Protein AF-A0A7V2CJY0-F1 (afdb_monomer)

Mean predicted aligned error: 8.69 Å

Nearest PDB structures (foldseek):
  1jqq-assembly1_A  TM=5.121E-01  e=5.710E-01  Saccharomyces cerevisiae
  3db4-assembly1_A  TM=5.592E-01  e=1.168E+00  Homo sapiens
  7e9c-assembly1_K  TM=4.312E-01  e=2.818E+00  Saccharomyces cerevisiae S288C
  8ran-assembly1_O  TM=3.517E-01  e=8.952E+00  Saccharomyces cerevisiae

Structure (mmCIF, N/CA/C/O backbone):
data_AF-A0A7V2CJY0-F1
#
_entry.id   AF-A0A7V2CJY0-F1
#
loop_
_atom_site.group_PDB
_atom_site.id
_atom_site.type_symbol
_atom_site.label_atom_id
_atom_site.label_alt_id
_atom_site.label_comp_id
_atom_site.label_asym_id
_atom_site.label_entity_id
_atom_site.label_seq_id
_atom_site.pdbx_PDB_ins_code
_atom_site.Cartn_x
_atom_site.Cartn_y
_atom_site.Cartn_z
_atom_site.occupancy
_atom_site.B_iso_or_equiv
_atom_site.auth_seq_id
_atom_site.auth_comp_id
_atom_site.auth_asym_id
_atom_site.auth_atom_id
_atom_site.pdbx_PDB_model_num
ATOM 1 N N . MET A 1 1 ? -5.095 12.586 -15.774 1.00 38.06 1 MET A N 1
ATOM 2 C CA . MET A 1 1 ? -5.403 11.940 -14.479 1.00 38.06 1 MET A CA 1
ATOM 3 C C . MET A 1 1 ? -4.655 12.718 -13.406 1.00 38.06 1 MET A C 1
ATOM 5 O O . MET A 1 1 ? -3.467 12.934 -13.590 1.00 38.06 1 MET A O 1
ATOM 9 N N . ARG A 1 2 ? -5.324 13.235 -12.366 1.00 39.81 2 ARG A N 1
ATOM 10 C CA . ARG A 1 2 ? -4.627 13.833 -11.213 1.00 39.81 2 ARG A CA 1
ATOM 11 C C . ARG A 1 2 ? -4.184 12.672 -10.324 1.00 39.81 2 ARG A C 1
ATOM 13 O O . ARG A 1 2 ? -4.988 12.183 -9.544 1.00 39.81 2 ARG A O 1
ATOM 20 N N . GLY A 1 3 ? -2.982 12.155 -10.566 1.00 46.53 3 GLY A N 1
ATOM 21 C CA . GLY A 1 3 ? -2.362 11.174 -9.683 1.00 46.53 3 GLY A CA 1
ATOM 22 C C . GLY A 1 3 ? -1.861 11.897 -8.443 1.00 46.53 3 GLY A C 1
ATOM 23 O O . GLY A 1 3 ? -1.192 12.923 -8.559 1.00 46.53 3 GLY A O 1
ATOM 24 N N . THR A 1 4 ? -2.235 11.412 -7.269 1.00 60.91 4 THR A N 1
ATOM 25 C CA . THR A 1 4 ? -1.595 11.779 -6.009 1.00 60.91 4 THR A CA 1
ATOM 26 C C . THR A 1 4 ? -0.110 11.449 -6.145 1.00 60.91 4 THR A C 1
ATOM 28 O O . THR A 1 4 ? 0.238 10.290 -6.355 1.00 60.91 4 THR A O 1
ATOM 31 N N . HIS A 1 5 ? 0.755 12.465 -6.099 1.00 70.25 5 HIS A N 1
ATOM 32 C CA . HIS A 1 5 ? 2.203 12.264 -6.110 1.00 70.25 5 HIS A CA 1
ATOM 33 C C . HIS A 1 5 ? 2.574 11.590 -4.787 1.00 70.25 5 HIS A C 1
ATOM 35 O O . HIS A 1 5 ? 2.392 12.186 -3.722 1.00 70.25 5 HIS A O 1
ATOM 41 N N . LEU A 1 6 ? 2.973 10.321 -4.848 1.00 82.31 6 LEU A N 1
ATOM 42 C CA . LEU A 1 6 ? 3.441 9.578 -3.686 1.00 82.31 6 LEU A CA 1
ATOM 43 C C . LEU A 1 6 ? 4.959 9.654 -3.654 1.00 82.31 6 LEU A C 1
ATOM 45 O O . LEU A 1 6 ? 5.620 9.458 -4.662 1.00 82.31 6 LEU A O 1
ATOM 49 N N . GLU A 1 7 ? 5.503 9.899 -2.473 1.00 85.62 7 GLU A N 1
ATOM 50 C CA . GLU A 1 7 ? 6.944 9.882 -2.238 1.00 85.62 7 GLU A CA 1
ATOM 51 C C . GLU A 1 7 ? 7.260 8.917 -1.095 1.00 85.62 7 GLU A C 1
ATOM 53 O O . GLU A 1 7 ? 6.387 8.585 -0.281 1.00 85.62 7 GLU A O 1
ATOM 58 N N . GLN A 1 8 ? 8.511 8.466 -1.012 1.00 84.75 8 GLN A N 1
ATOM 59 C CA . GLN A 1 8 ? 8.978 7.659 0.114 1.00 84.75 8 GLN A CA 1
ATOM 60 C C . GLN A 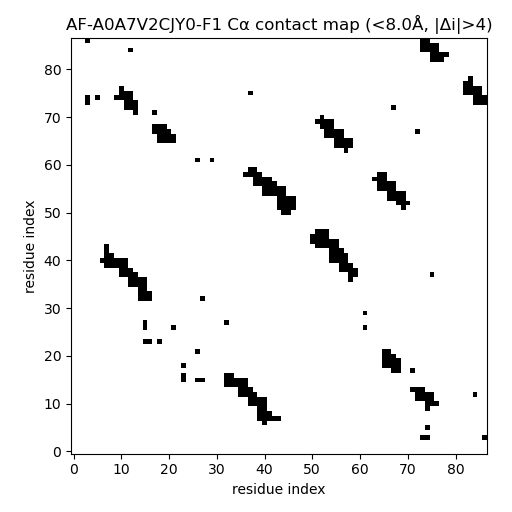1 8 ? 8.704 8.385 1.444 1.00 84.75 8 GLN A C 1
ATOM 62 O O . GLN A 1 8 ? 8.906 9.593 1.553 1.00 84.75 8 GLN A O 1
ATOM 67 N N . GLY A 1 9 ? 8.208 7.656 2.446 1.00 83.38 9 GLY A N 1
ATOM 68 C CA . GLY A 1 9 ? 7.792 8.229 3.732 1.00 83.38 9 GLY A CA 1
ATOM 69 C C . GLY A 1 9 ? 6.367 8.801 3.757 1.00 83.38 9 GLY A C 1
ATOM 70 O O . GLY A 1 9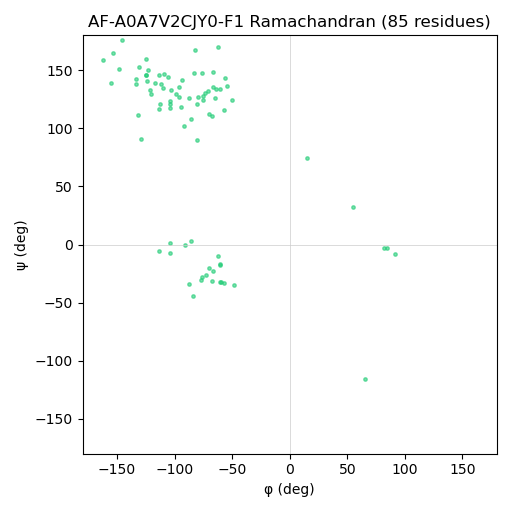 ? 5.887 9.228 4.808 1.00 83.38 9 GLY A O 1
ATOM 71 N N . SER A 1 10 ? 5.642 8.790 2.632 1.00 85.12 10 SER A N 1
ATOM 72 C CA . SER A 1 10 ? 4.229 9.185 2.616 1.00 85.12 10 SER A CA 1
ATOM 73 C C . SER A 1 10 ? 3.382 8.231 3.460 1.00 85.12 10 SER A C 1
ATOM 75 O O . SER A 1 10 ? 3.472 7.009 3.314 1.00 85.12 10 SER A O 1
ATOM 77 N N . LYS A 1 11 ? 2.495 8.789 4.295 1.00 86.19 11 LYS A N 1
ATOM 78 C CA . LYS A 1 11 ? 1.437 8.020 4.963 1.00 86.19 11 LYS A CA 1
ATOM 79 C C . LYS A 1 11 ? 0.286 7.776 3.991 1.00 86.19 11 LYS A C 1
ATOM 81 O O . LYS A 1 11 ? -0.269 8.719 3.420 1.00 86.19 11 LYS A O 1
ATOM 86 N N . VAL A 1 12 ? -0.106 6.518 3.835 1.00 87.12 12 VAL A N 1
ATOM 87 C CA . VAL A 1 12 ? -1.165 6.096 2.909 1.00 87.12 12 VAL A CA 1
ATOM 88 C C . VAL A 1 12 ? -2.174 5.182 3.589 1.00 87.12 12 VAL A C 1
ATOM 90 O O . VAL A 1 12 ? -1.850 4.481 4.546 1.00 87.12 12 VAL A O 1
ATOM 93 N N . ALA A 1 13 ? -3.401 5.196 3.075 1.00 85.94 13 ALA A N 1
ATOM 94 C CA . ALA A 1 13 ? -4.498 4.332 3.482 1.00 85.94 13 ALA A CA 1
ATOM 95 C C . ALA A 1 13 ? -4.943 3.430 2.322 1.00 85.94 13 ALA A C 1
ATOM 97 O O . ALA A 1 13 ? -5.047 3.885 1.177 1.00 85.94 13 ALA A O 1
ATOM 98 N N . PHE A 1 14 ? -5.226 2.162 2.624 1.00 85.75 14 PHE A N 1
ATOM 99 C CA . PHE A 1 14 ? -5.699 1.163 1.659 1.00 85.75 14 PHE A CA 1
ATOM 100 C C . PHE A 1 14 ? -6.520 0.064 2.343 1.00 85.75 14 PHE A C 1
ATOM 102 O O . PHE A 1 14 ? -6.490 -0.088 3.565 1.00 85.75 14 PHE A O 1
ATOM 109 N N . ARG A 1 15 ? -7.265 -0.719 1.554 1.00 84.25 15 ARG A N 1
ATOM 110 C CA . ARG A 1 15 ? -7.991 -1.895 2.058 1.00 84.25 15 ARG A CA 1
ATOM 111 C C . ARG A 1 15 ? -7.148 -3.154 1.905 1.00 84.25 15 ARG A C 1
ATOM 113 O O . ARG A 1 15 ? -6.533 -3.356 0.860 1.00 84.25 15 ARG A O 1
ATOM 120 N N . LEU A 1 16 ? -7.211 -4.054 2.887 1.00 80.50 16 LEU A N 1
ATOM 121 C CA . LEU A 1 16 ? -6.499 -5.341 2.838 1.00 80.50 16 LEU A CA 1
ATOM 122 C C . LEU A 1 16 ? -6.862 -6.200 1.619 1.00 80.50 16 LEU A C 1
ATOM 124 O O . LEU A 1 16 ? -6.003 -6.871 1.055 1.00 80.50 16 LEU A O 1
ATOM 128 N N . SER A 1 17 ? -8.109 -6.127 1.154 1.00 79.62 17 SER A N 1
ATOM 129 C CA . SER A 1 17 ? -8.569 -6.812 -0.064 1.00 79.62 17 SER A CA 1
ATOM 130 C C . SER A 1 17 ? -7.865 -6.363 -1.352 1.00 79.62 17 SER A C 1
ATOM 132 O O . SER A 1 17 ? -8.041 -7.000 -2.387 1.00 79.62 17 SER A O 1
ATOM 134 N N . GLN A 1 18 ? -7.079 -5.285 -1.309 1.00 83.81 18 GLN A N 1
ATOM 135 C CA . GLN A 1 18 ? -6.354 -4.733 -2.455 1.00 83.81 18 GLN A CA 1
ATOM 136 C C . GLN A 1 18 ? -4.850 -5.065 -2.434 1.00 83.81 18 GLN A C 1
ATOM 138 O O . GLN A 1 18 ? -4.118 -4.637 -3.327 1.00 83.81 18 GLN A O 1
ATOM 143 N N . VAL A 1 19 ? -4.381 -5.817 -1.432 1.00 83.31 19 VAL A N 1
ATOM 144 C CA . VAL A 1 19 ? -2.983 -6.254 -1.309 1.00 83.31 19 VAL A CA 1
ATOM 145 C C . VAL A 1 19 ? -2.683 -7.359 -2.326 1.00 83.31 19 VAL A C 1
ATOM 147 O O . VAL A 1 19 ? -3.416 -8.339 -2.430 1.00 83.31 19 VAL A O 1
ATOM 150 N N . TYR A 1 20 ? -1.586 -7.210 -3.070 1.00 84.44 20 TYR A N 1
ATOM 151 C CA . TYR A 1 20 ? -1.116 -8.207 -4.041 1.00 84.44 20 TYR A CA 1
ATOM 152 C C . TYR A 1 20 ? -0.213 -9.264 -3.402 1.00 84.44 20 TYR A C 1
ATOM 154 O O . TYR A 1 20 ? -0.200 -10.418 -3.827 1.00 84.44 20 TYR A O 1
ATOM 162 N N . CYS A 1 21 ? 0.576 -8.866 -2.405 1.00 80.81 21 CYS A N 1
ATOM 163 C CA . CYS A 1 21 ? 1.503 -9.748 -1.709 1.00 80.81 21 CYS A CA 1
ATOM 164 C C . CYS A 1 21 ? 1.783 -9.209 -0.298 1.00 80.81 21 CYS A C 1
ATOM 166 O O . CYS A 1 21 ? 1.980 -7.999 -0.170 1.00 80.81 21 CYS A O 1
ATOM 168 N N . PRO A 1 22 ? 1.853 -10.056 0.748 1.00 76.12 22 PRO A N 1
ATOM 169 C CA . PRO A 1 22 ? 1.514 -11.487 0.768 1.00 76.12 22 PRO A CA 1
ATOM 170 C C . PRO A 1 22 ? 0.027 -11.748 0.450 1.00 76.12 22 PRO A C 1
ATOM 172 O O . PRO A 1 22 ? -0.749 -10.801 0.361 1.00 76.12 22 PRO A O 1
ATOM 175 N N . ASP A 1 23 ? -0.365 -13.017 0.239 1.00 77.88 23 ASP A N 1
ATOM 176 C CA . ASP A 1 23 ? -1.780 -13.379 -0.001 1.00 77.88 23 ASP A CA 1
ATOM 177 C C . ASP A 1 23 ? -2.648 -12.745 1.101 1.00 77.88 23 ASP A C 1
ATOM 179 O O . ASP A 1 23 ? -2.374 -13.003 2.281 1.00 77.88 23 ASP A O 1
ATOM 183 N N . PRO A 1 24 ? -3.677 -11.949 0.752 1.00 69.31 24 PRO A N 1
ATOM 184 C CA . PRO A 1 24 ? -4.560 -11.319 1.723 1.00 69.31 24 PRO A CA 1
ATOM 185 C C . PRO A 1 24 ? -5.079 -12.297 2.773 1.00 69.31 24 PRO A C 1
ATOM 187 O O . PRO A 1 24 ? -5.169 -11.928 3.932 1.00 69.31 24 PRO A O 1
ATOM 190 N N . ARG A 1 25 ? -5.332 -13.567 2.427 1.00 70.19 25 ARG A N 1
ATOM 191 C CA . ARG A 1 25 ? -5.779 -14.605 3.375 1.00 70.19 25 ARG A CA 1
ATOM 192 C C . ARG A 1 25 ? -4.790 -14.866 4.509 1.00 70.19 25 ARG A C 1
ATOM 194 O O . ARG A 1 25 ? -5.224 -15.132 5.620 1.00 70.19 25 ARG A O 1
ATOM 201 N N . ARG A 1 26 ? -3.485 -14.725 4.261 1.00 67.25 26 ARG A N 1
ATOM 202 C CA . ARG A 1 26 ? -2.451 -14.826 5.304 1.00 67.25 26 ARG A CA 1
ATOM 203 C C . ARG A 1 26 ? -2.371 -13.580 6.180 1.00 67.25 26 ARG A C 1
ATOM 205 O O . ARG A 1 26 ? -1.989 -13.688 7.331 1.00 67.25 26 ARG A O 1
ATOM 212 N N . VAL A 1 27 ? -2.735 -12.415 5.645 1.00 64.44 27 VAL A N 1
ATOM 213 C CA . VAL A 1 27 ? -2.866 -11.174 6.431 1.00 64.44 27 VAL A CA 1
ATOM 214 C C . VAL A 1 27 ? -4.178 -11.177 7.231 1.00 64.44 27 VAL A C 1
ATOM 216 O O . VAL A 1 27 ? -4.246 -10.643 8.330 1.00 64.44 27 VAL A O 1
ATOM 219 N N . LEU A 1 28 ? -5.217 -11.830 6.701 1.00 62.88 28 LEU A N 1
ATOM 220 C CA . LEU A 1 28 ? -6.544 -11.969 7.307 1.00 62.88 28 LEU A CA 1
ATOM 221 C C . LEU A 1 28 ? -6.576 -12.926 8.505 1.00 62.88 28 LEU A C 1
ATOM 223 O O . LEU A 1 28 ? -7.409 -12.758 9.389 1.00 62.88 28 LEU A O 1
ATOM 227 N N . GLU A 1 29 ? -5.668 -13.903 8.580 1.00 61.22 29 GLU A N 1
ATOM 228 C CA . GLU A 1 29 ? -5.474 -14.698 9.805 1.00 61.22 29 GLU A CA 1
ATOM 229 C C . GLU A 1 29 ? -5.063 -13.815 11.004 1.00 61.22 29 GLU A C 1
ATOM 231 O O . GLU A 1 29 ? -5.241 -14.212 12.154 1.00 61.22 29 GLU A O 1
ATOM 236 N N . GLU A 1 30 ? -4.602 -12.587 10.740 1.00 57.03 30 GLU A N 1
ATOM 237 C CA . GLU A 1 30 ? -4.172 -11.604 11.734 1.00 57.03 30 GLU A CA 1
ATOM 238 C C . GLU A 1 30 ? -5.096 -10.355 11.796 1.00 57.03 30 GLU A C 1
ATOM 240 O O . GLU A 1 30 ? -4.898 -9.507 12.667 1.00 57.03 30 GLU A O 1
ATOM 245 N N . THR A 1 31 ? -6.108 -10.179 10.916 1.00 58.34 31 THR A N 1
ATOM 246 C CA . THR A 1 31 ? -6.966 -8.956 10.833 1.00 58.34 31 THR A CA 1
ATOM 247 C C . THR A 1 31 ? -8.301 -9.175 10.068 1.00 58.34 31 THR A C 1
ATOM 249 O O . THR A 1 31 ? -8.406 -10.075 9.246 1.00 58.34 31 THR A O 1
ATOM 252 N N . THR A 1 32 ? -9.348 -8.351 10.266 1.00 59.38 32 THR A N 1
ATOM 253 C CA . THR A 1 32 ? -10.621 -8.437 9.501 1.00 59.38 32 THR A CA 1
ATOM 254 C C . THR A 1 32 ? -10.581 -7.707 8.131 1.00 59.38 32 THR A C 1
ATOM 256 O O . THR A 1 32 ? -9.909 -6.684 7.989 1.00 59.38 32 THR A O 1
ATOM 259 N N . PRO A 1 33 ? -11.300 -8.191 7.090 1.00 55.38 33 PRO A N 1
ATOM 260 C CA . PRO A 1 33 ? -11.167 -7.723 5.696 1.00 55.38 33 PRO A CA 1
ATOM 261 C C . PRO A 1 33 ? -11.695 -6.313 5.399 1.00 5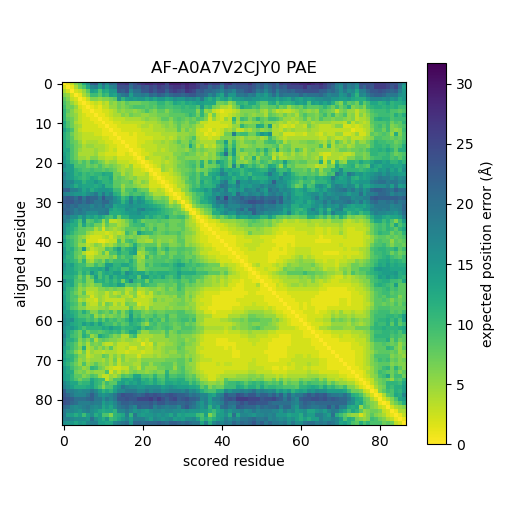5.38 33 PRO A C 1
ATOM 263 O O . PRO A 1 33 ? -11.302 -5.723 4.388 1.00 55.38 33 PRO A O 1
ATOM 266 N N . GLU A 1 34 ? -12.574 -5.759 6.237 1.00 61.03 34 GLU A N 1
ATOM 267 C CA . GLU A 1 34 ? -13.087 -4.394 6.056 1.00 61.03 34 GLU A CA 1
ATOM 268 C C . GLU A 1 34 ? -12.198 -3.304 6.677 1.00 61.03 34 GLU A C 1
ATOM 270 O O . GLU A 1 34 ? -12.551 -2.125 6.620 1.00 61.03 34 GLU A O 1
ATOM 275 N N . VAL A 1 35 ? -11.045 -3.664 7.249 1.00 70.06 35 VAL A N 1
ATOM 276 C CA . VAL A 1 35 ? -10.156 -2.701 7.906 1.00 70.06 35 VAL A CA 1
ATOM 277 C C . VAL A 1 35 ? -9.403 -1.875 6.865 1.00 70.06 35 VAL A C 1
ATOM 279 O O . VAL A 1 35 ? -8.724 -2.401 5.977 1.00 70.06 35 VAL A O 1
ATOM 282 N N . GLU A 1 36 ? -9.532 -0.555 6.978 1.00 74.12 36 GLU A N 1
ATOM 283 C CA . GLU A 1 36 ? -8.660 0.391 6.289 1.00 74.12 36 GLU A CA 1
ATOM 284 C C . GLU A 1 36 ? -7.365 0.506 7.098 1.00 74.12 36 GLU A C 1
ATOM 286 O O . GLU A 1 36 ? -7.382 0.816 8.289 1.00 74.12 36 GLU A O 1
ATOM 291 N N . VAL A 1 37 ? -6.246 0.190 6.454 1.00 83.75 37 VAL A N 1
ATOM 292 C CA . VAL A 1 37 ? -4.931 0.131 7.090 1.00 83.75 37 VAL A CA 1
ATOM 293 C C . VAL A 1 37 ? -4.155 1.383 6.721 1.00 83.75 37 VAL A C 1
ATOM 295 O O . VAL A 1 37 ? -4.097 1.750 5.547 1.00 83.75 37 VAL A O 1
ATOM 298 N N . VAL A 1 38 ? -3.547 2.021 7.723 1.00 85.38 38 VAL A N 1
ATOM 299 C CA . VAL A 1 38 ? -2.612 3.134 7.530 1.00 85.38 38 VAL A CA 1
ATOM 300 C C . VAL A 1 38 ? -1.187 2.602 7.620 1.00 85.38 38 VAL A C 1
ATOM 302 O O . VAL A 1 38 ? -0.830 1.910 8.575 1.00 85.38 38 VAL A O 1
ATOM 305 N N . GLY A 1 39 ? -0.372 2.935 6.625 1.00 88.31 39 GLY A N 1
ATOM 306 C CA . GLY A 1 39 ? 1.032 2.547 6.571 1.00 88.31 39 GLY A CA 1
ATOM 307 C C . GLY A 1 39 ? 1.904 3.608 5.915 1.00 88.31 39 GLY A C 1
ATOM 308 O O . GLY A 1 39 ? 1.415 4.632 5.435 1.00 88.31 39 GLY A O 1
ATOM 309 N N . GLU A 1 40 ? 3.204 3.350 5.914 1.00 92.38 40 GLU A N 1
ATOM 310 C CA . GLU A 1 40 ? 4.228 4.211 5.330 1.00 92.38 40 GLU A CA 1
ATOM 311 C C . GLU A 1 40 ? 4.817 3.569 4.072 1.00 92.38 40 GLU A C 1
ATOM 313 O O . GLU A 1 40 ? 5.136 2.374 4.061 1.00 92.38 40 GLU A O 1
ATOM 318 N N . VAL A 1 41 ? 4.955 4.360 3.006 1.00 93.44 41 VAL A N 1
ATOM 319 C CA . VAL A 1 41 ? 5.600 3.921 1.763 1.00 93.44 41 VAL A CA 1
ATOM 320 C C . VAL A 1 41 ? 7.101 3.757 1.996 1.00 93.44 41 VAL A C 1
ATOM 322 O O . VAL A 1 41 ? 7.825 4.736 2.171 1.00 93.44 41 VAL A O 1
ATOM 325 N N . MET A 1 42 ? 7.566 2.511 1.939 1.00 93.88 42 MET A N 1
ATOM 326 C CA . MET A 1 42 ? 8.979 2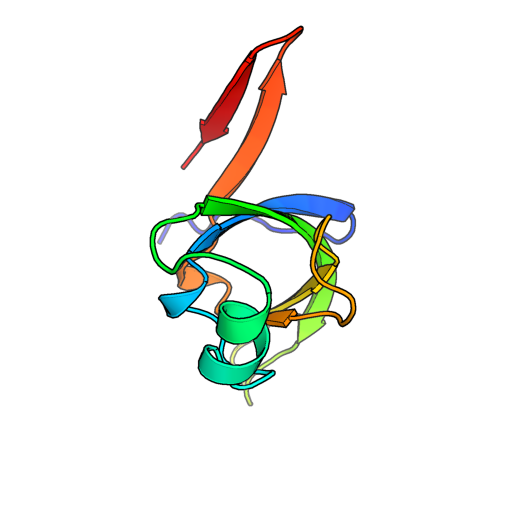.153 2.058 1.00 93.88 42 MET A CA 1
ATOM 327 C C . MET A 1 42 ? 9.701 2.277 0.718 1.00 93.88 42 MET A C 1
ATOM 329 O O . MET A 1 42 ? 10.805 2.812 0.671 1.00 93.88 42 MET A O 1
ATOM 333 N N . TYR A 1 43 ? 9.081 1.784 -0.360 1.00 92.88 43 TYR A N 1
ATOM 334 C CA . TYR A 1 43 ? 9.626 1.793 -1.721 1.00 92.88 43 TYR A CA 1
ATOM 335 C C . TYR A 1 43 ? 8.506 1.904 -2.757 1.00 92.88 43 TYR A C 1
ATOM 337 O O . TYR A 1 43 ? 7.401 1.404 -2.533 1.00 92.88 43 TYR A O 1
ATOM 345 N N . LEU A 1 44 ? 8.821 2.495 -3.907 1.00 94.19 44 LEU A N 1
ATOM 346 C CA . LEU A 1 44 ? 8.008 2.430 -5.119 1.00 94.19 44 LEU A CA 1
ATOM 347 C C . LEU A 1 44 ? 8.686 1.487 -6.121 1.00 94.19 44 LEU A C 1
ATOM 349 O O . LEU A 1 44 ? 9.913 1.402 -6.169 1.00 94.19 44 LEU A O 1
ATOM 353 N N . SER A 1 45 ? 7.885 0.741 -6.875 1.00 92.88 45 SER A N 1
ATOM 354 C CA . SER A 1 45 ? 8.344 -0.210 -7.885 1.00 92.88 45 SER A CA 1
ATOM 355 C C . SER A 1 45 ? 7.557 -0.030 -9.168 1.00 92.88 45 SER A C 1
ATOM 357 O O . SER A 1 45 ? 6.337 0.138 -9.152 1.00 92.88 45 SER A O 1
ATOM 359 N N . ASP A 1 46 ? 8.260 -0.173 -10.280 1.00 92.88 46 ASP A N 1
ATOM 360 C CA . ASP A 1 46 ? 7.697 -0.065 -11.618 1.00 92.88 46 ASP A CA 1
ATOM 361 C C . ASP A 1 46 ? 7.026 -1.380 -12.043 1.00 92.88 46 ASP A C 1
ATOM 363 O O . ASP A 1 46 ? 7.216 -2.440 -11.430 1.00 92.88 46 ASP A O 1
ATOM 367 N N . ARG A 1 47 ? 6.256 -1.324 -13.131 1.00 89.50 47 ARG A N 1
ATOM 368 C CA . ARG A 1 47 ? 5.731 -2.489 -13.850 1.00 89.50 47 ARG A CA 1
ATOM 369 C C . ARG A 1 47 ? 6.048 -2.349 -15.336 1.00 89.50 47 ARG A C 1
ATOM 371 O O . ARG A 1 47 ? 5.262 -1.801 -16.103 1.00 89.50 47 ARG A O 1
ATOM 378 N N . GLY A 1 48 ? 7.195 -2.879 -15.755 1.00 90.81 48 GLY A N 1
ATOM 379 C CA . GLY A 1 48 ? 7.664 -2.703 -17.131 1.00 90.81 48 GLY A CA 1
ATOM 380 C C . GLY A 1 48 ? 7.973 -1.231 -17.401 1.00 90.81 48 GLY A C 1
ATOM 381 O O . GLY A 1 48 ? 8.865 -0.682 -16.768 1.00 90.81 48 GLY A O 1
ATOM 382 N N . GLU A 1 49 ? 7.227 -0.607 -18.313 1.00 90.62 49 GLU A N 1
ATOM 383 C CA . GLU A 1 49 ? 7.369 0.819 -18.657 1.00 90.62 49 GLU A CA 1
ATOM 384 C C . GLU A 1 49 ? 6.473 1.745 -17.818 1.00 90.62 49 GLU A C 1
ATOM 386 O O . GLU A 1 49 ? 6.488 2.957 -18.016 1.00 90.62 49 GLU A O 1
ATOM 391 N N . GLU A 1 50 ? 5.677 1.200 -16.894 1.00 89.31 50 GLU A N 1
ATOM 392 C CA . GLU A 1 50 ? 4.836 1.988 -15.993 1.00 89.31 50 GLU A CA 1
ATOM 393 C C . GLU A 1 50 ? 5.603 2.292 -14.694 1.00 89.31 50 GLU A C 1
ATOM 395 O O . GLU A 1 50 ? 5.715 1.394 -13.847 1.00 89.31 50 GLU A O 1
ATOM 400 N N . PRO A 1 51 ? 6.145 3.516 -14.518 1.00 87.44 51 PRO A N 1
ATOM 401 C CA . PRO A 1 51 ? 6.862 3.869 -13.303 1.00 87.44 51 PRO A CA 1
ATOM 402 C C . PRO A 1 51 ? 5.918 3.905 -12.098 1.00 87.44 51 PRO A C 1
ATOM 404 O O . PRO A 1 51 ? 4.741 4.242 -12.238 1.00 87.44 51 PRO A O 1
ATOM 407 N N . GLU A 1 52 ? 6.439 3.564 -10.919 1.00 91.38 52 GLU A N 1
ATOM 408 C CA . GLU A 1 52 ? 5.737 3.692 -9.631 1.00 91.38 52 GLU A CA 1
ATOM 409 C C . GLU A 1 52 ? 4.371 2.975 -9.590 1.00 91.38 52 GLU A C 1
ATOM 411 O O . GLU A 1 52 ? 3.428 3.399 -8.924 1.00 91.38 52 GLU A O 1
ATOM 416 N N . HIS A 1 53 ? 4.236 1.859 -10.307 1.00 93.44 53 HIS A N 1
ATOM 417 C CA . HIS A 1 53 ? 2.978 1.115 -10.393 1.00 93.44 53 HIS A CA 1
ATOM 418 C C . HIS A 1 53 ? 2.584 0.452 -9.058 1.00 93.44 53 HIS A C 1
ATOM 420 O O . HIS A 1 53 ? 1.396 0.303 -8.747 1.00 93.44 53 HIS A O 1
ATOM 426 N N . PHE A 1 54 ? 3.573 0.061 -8.250 1.00 94.38 54 PHE A N 1
ATOM 427 C CA . PHE A 1 54 ? 3.385 -0.592 -6.957 1.00 94.38 54 PHE A CA 1
ATOM 428 C C . PHE A 1 54 ? 4.099 0.159 -5.834 1.00 94.38 54 PHE A C 1
ATOM 430 O O . PHE A 1 54 ? 5.203 0.666 -6.016 1.00 94.38 54 PHE A O 1
ATOM 437 N N . ALA A 1 55 ? 3.505 0.144 -4.644 1.00 95.12 55 ALA A N 1
ATOM 438 C CA . ALA A 1 55 ? 4.146 0.580 -3.412 1.00 95.12 55 ALA A CA 1
ATOM 439 C C . ALA A 1 55 ? 4.386 -0.613 -2.481 1.00 95.12 55 ALA A C 1
ATOM 441 O O . ALA A 1 55 ? 3.510 -1.464 -2.307 1.00 95.12 55 ALA A O 1
ATOM 442 N N . VAL A 1 56 ? 5.560 -0.639 -1.854 1.00 94.81 56 VAL A N 1
ATOM 443 C CA . VAL A 1 56 ? 5.884 -1.508 -0.719 1.00 94.81 56 VAL A CA 1
ATOM 444 C C . VAL A 1 56 ? 5.631 -0.711 0.553 1.00 94.81 56 VAL A C 1
ATOM 446 O O . VAL A 1 56 ? 6.260 0.325 0.763 1.00 94.81 56 VAL A O 1
ATOM 449 N N . ILE A 1 57 ? 4.708 -1.172 1.391 1.00 94.19 57 ILE A N 1
ATOM 450 C CA . ILE A 1 57 ? 4.208 -0.426 2.548 1.00 94.19 57 ILE A CA 1
ATOM 451 C C . ILE A 1 57 ? 4.460 -1.219 3.826 1.00 94.19 57 ILE A C 1
ATOM 453 O O . ILE A 1 57 ? 4.125 -2.402 3.904 1.00 94.19 57 ILE A O 1
ATOM 457 N N . GLN A 1 58 ? 4.998 -0.554 4.847 1.00 92.44 58 GLN A N 1
ATOM 458 C CA . GLN A 1 58 ? 5.019 -1.078 6.210 1.00 92.44 58 GLN A CA 1
ATOM 459 C C . GLN A 1 58 ? 3.832 -0.494 6.979 1.00 92.44 58 GLN A C 1
ATOM 461 O O . GLN A 1 58 ? 3.649 0.721 7.026 1.00 92.44 58 GLN A O 1
ATOM 466 N N . ALA A 1 59 ? 3.022 -1.355 7.591 1.00 87.25 59 ALA A N 1
ATOM 467 C CA . ALA A 1 59 ? 1.857 -0.948 8.369 1.00 87.25 59 ALA A CA 1
ATOM 468 C C . ALA A 1 59 ? 1.928 -1.484 9.801 1.00 87.25 59 ALA A C 1
ATOM 470 O O . ALA A 1 59 ? 2.508 -2.543 10.056 1.00 87.25 59 ALA A O 1
ATOM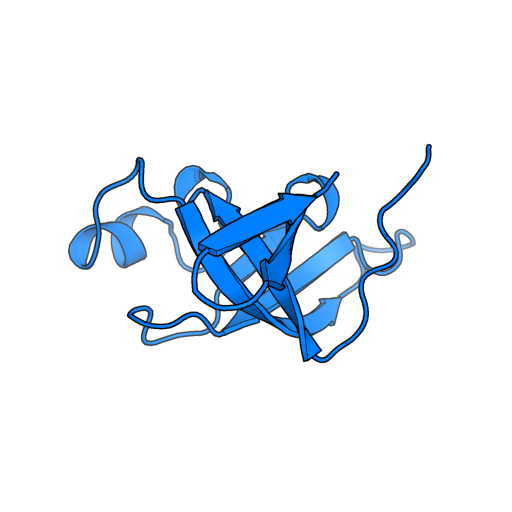 471 N N . ALA A 1 60 ? 1.330 -0.751 10.740 1.00 78.88 60 ALA A N 1
ATOM 472 C CA . ALA A 1 60 ? 1.196 -1.210 12.117 1.00 78.88 60 ALA A CA 1
ATOM 473 C C . ALA A 1 60 ? 0.248 -2.418 12.179 1.00 78.88 60 ALA A C 1
ATOM 475 O O . ALA A 1 60 ? -0.805 -2.418 11.546 1.00 78.88 60 ALA A O 1
ATOM 476 N N . GLY A 1 61 ? 0.624 -3.447 12.940 1.00 75.56 61 GLY A N 1
ATOM 477 C CA . GLY A 1 61 ? -0.157 -4.683 13.053 1.00 75.56 61 GLY A CA 1
ATOM 478 C C . GLY A 1 61 ? 0.049 -5.685 11.914 1.00 75.56 61 GLY A C 1
ATOM 479 O O . GLY A 1 61 ? -0.486 -6.781 12.003 1.00 75.56 61 GLY A O 1
ATOM 480 N N . ILE A 1 62 ? 0.858 -5.363 10.894 1.00 81.12 62 ILE A N 1
ATOM 481 C CA . ILE A 1 62 ? 1.254 -6.312 9.844 1.00 81.12 62 ILE A CA 1
ATOM 482 C C . ILE A 1 62 ? 2.755 -6.583 9.960 1.00 81.12 62 ILE A C 1
ATOM 484 O O . ILE A 1 62 ? 3.584 -5.691 9.780 1.00 81.12 62 ILE A O 1
ATOM 488 N N . LEU A 1 63 ? 3.115 -7.834 10.252 1.00 79.12 63 LEU A N 1
ATOM 489 C CA . LEU A 1 63 ? 4.503 -8.228 10.529 1.00 79.12 63 LEU A CA 1
ATOM 490 C C . LEU A 1 63 ? 5.439 -8.113 9.319 1.00 79.12 63 LEU A C 1
ATOM 492 O O . LEU A 1 63 ? 6.655 -8.043 9.486 1.00 79.12 63 LEU A O 1
ATOM 496 N N . ARG A 1 64 ? 4.893 -8.138 8.101 1.00 84.56 64 ARG A N 1
ATOM 497 C CA . ARG A 1 64 ? 5.660 -8.089 6.853 1.00 84.56 64 ARG A CA 1
ATOM 498 C C . ARG A 1 64 ? 5.184 -6.932 5.977 1.00 84.56 64 ARG A C 1
ATOM 500 O O . ARG A 1 64 ? 3.980 -6.678 5.950 1.00 84.56 64 ARG A O 1
ATOM 507 N N . PRO A 1 65 ? 6.082 -6.284 5.215 1.00 89.56 65 PRO A N 1
ATOM 508 C CA . PRO A 1 65 ? 5.674 -5.294 4.233 1.00 89.56 65 PRO A CA 1
ATOM 509 C C . PRO A 1 65 ? 4.676 -5.876 3.232 1.00 89.56 65 PRO A C 1
ATOM 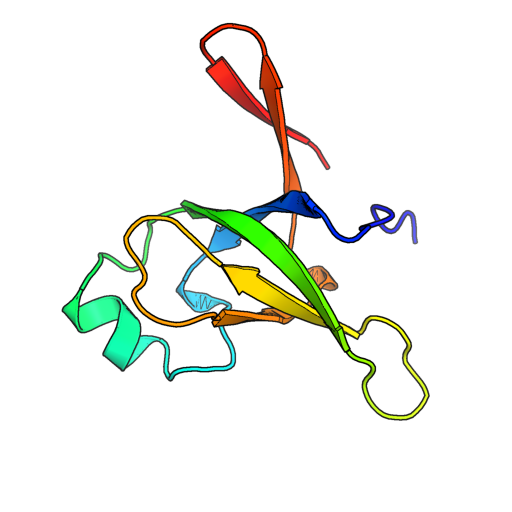511 O O . PRO A 1 65 ? 4.793 -7.034 2.819 1.00 89.56 65 PRO A O 1
ATOM 514 N N . VAL A 1 66 ? 3.715 -5.051 2.831 1.00 91.25 66 VAL A N 1
ATOM 515 C CA . VAL A 1 66 ? 2.687 -5.403 1.853 1.00 91.25 66 VAL A CA 1
ATOM 516 C C . VAL A 1 66 ? 2.920 -4.660 0.545 1.00 91.25 66 VAL A C 1
ATOM 518 O O . VAL A 1 66 ? 3.388 -3.524 0.539 1.00 91.25 66 VAL A O 1
ATOM 521 N N . VAL A 1 67 ? 2.583 -5.298 -0.570 1.00 93.38 67 VAL A N 1
ATOM 522 C CA . VAL A 1 67 ? 2.653 -4.712 -1.910 1.00 93.38 67 VAL A CA 1
ATOM 523 C C . VAL A 1 67 ? 1.249 -4.351 -2.367 1.00 93.38 67 VAL A C 1
ATOM 525 O O . VAL A 1 67 ? 0.367 -5.215 -2.412 1.00 93.38 67 VAL A O 1
ATOM 528 N N . VAL A 1 68 ? 1.045 -3.083 -2.718 1.00 92.06 68 VAL A N 1
ATOM 529 C CA . VAL A 1 68 ? -0.262 -2.534 -3.103 1.00 92.06 68 VAL A CA 1
ATOM 530 C C . VAL A 1 68 ? -0.116 -1.701 -4.38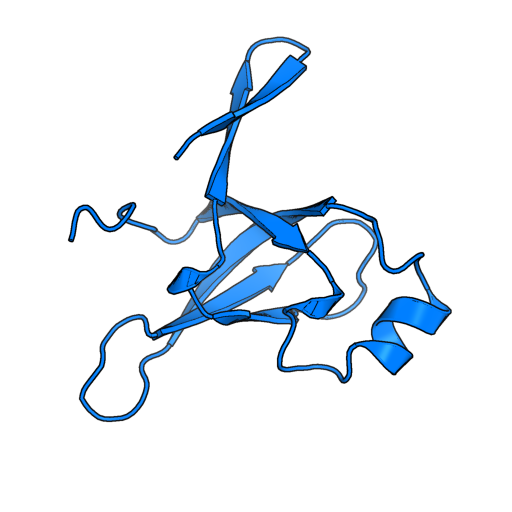3 1.00 92.06 68 VAL A C 1
ATOM 532 O O . VAL A 1 68 ? 0.854 -0.949 -4.499 1.00 92.06 68 VAL A O 1
ATOM 535 N N . PRO A 1 69 ? -1.044 -1.797 -5.354 1.00 93.12 69 PRO A N 1
ATOM 536 C CA . PRO A 1 69 ? -1.043 -0.909 -6.513 1.00 93.12 69 PRO A CA 1
ATOM 537 C C . PRO A 1 69 ? -1.200 0.554 -6.090 1.00 93.12 69 PRO A C 1
ATOM 539 O O . PRO A 1 69 ? -2.100 0.879 -5.314 1.00 93.12 69 PRO A O 1
ATOM 542 N N . VAL A 1 70 ? -0.390 1.460 -6.639 1.00 93.31 70 VAL A N 1
ATOM 543 C CA . VAL A 1 70 ? -0.476 2.894 -6.297 1.00 93.31 70 VAL A CA 1
ATOM 544 C C . VAL A 1 70 ? -1.853 3.478 -6.624 1.00 93.31 70 VAL A C 1
ATOM 546 O O . VAL A 1 70 ? -2.375 4.305 -5.881 1.00 93.31 70 VAL A O 1
ATOM 549 N N . SER A 1 71 ? -2.504 2.970 -7.671 1.00 91.56 71 SER A N 1
ATOM 550 C CA . SER A 1 71 ? -3.825 3.417 -8.131 1.00 91.56 71 SER A CA 1
ATOM 551 C C . SER A 1 71 ? -4.962 3.260 -7.113 1.00 91.56 71 SER A C 1
ATOM 553 O O . SER A 1 71 ? -6.010 3.885 -7.282 1.00 91.56 71 SER A O 1
ATOM 555 N N . VAL A 1 72 ? -4.785 2.440 -6.071 1.00 89.19 72 VAL A N 1
ATOM 556 C CA . VAL A 1 72 ? -5.794 2.244 -5.018 1.00 89.19 72 VAL A CA 1
ATOM 557 C C . VAL A 1 72 ? -5.461 2.960 -3.708 1.00 89.19 72 VAL A C 1
ATOM 559 O O . VAL A 1 72 ? -6.298 2.978 -2.801 1.00 89.19 72 VAL A O 1
ATOM 562 N N . LEU A 1 73 ? -4.261 3.536 -3.600 1.00 89.25 73 LEU A N 1
ATOM 563 C CA . LEU A 1 73 ? -3.802 4.222 -2.399 1.00 89.25 73 LEU A CA 1
ATOM 564 C C . LEU A 1 73 ? -4.456 5.594 -2.270 1.00 89.25 73 LEU A C 1
ATOM 566 O O . LEU A 1 73 ?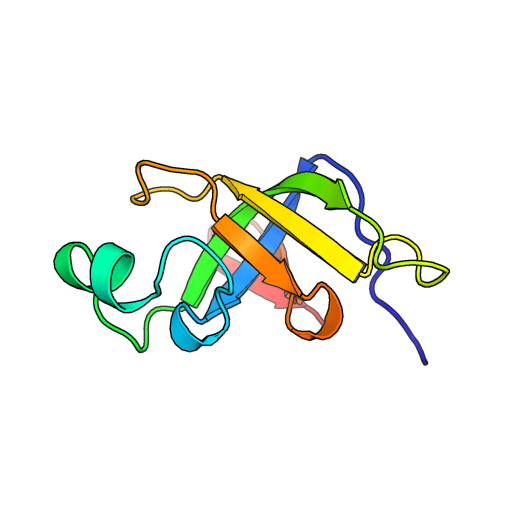 -4.730 6.286 -3.251 1.00 89.25 73 LEU A O 1
ATOM 570 N N . LYS A 1 74 ? -4.672 6.006 -1.023 1.00 89.06 74 LYS A N 1
ATOM 571 C CA . LYS A 1 74 ? -5.104 7.362 -0.686 1.00 89.06 74 LYS A CA 1
ATOM 572 C C . LYS A 1 74 ? -4.121 7.968 0.298 1.00 89.06 74 LYS A C 1
ATOM 574 O O . LYS A 1 74 ? -3.687 7.281 1.221 1.00 89.06 74 LYS A O 1
ATOM 579 N N . THR A 1 75 ? -3.806 9.246 0.147 1.00 85.00 75 THR A N 1
ATOM 580 C CA . THR A 1 75 ? -2.920 9.931 1.090 1.00 85.00 75 THR A CA 1
ATOM 581 C C . THR A 1 75 ? -3.638 10.123 2.424 1.00 85.00 75 THR A C 1
ATOM 583 O O . THR A 1 75 ? -4.787 10.570 2.480 1.00 85.00 75 THR A O 1
ATOM 586 N N . PHE A 1 76 ? -2.961 9.779 3.515 1.00 79.19 76 PHE A N 1
ATOM 587 C CA . PHE A 1 76 ? -3.464 9.963 4.869 1.00 79.19 76 PHE A CA 1
ATOM 588 C C . PHE A 1 76 ? -2.769 11.163 5.510 1.00 79.19 76 PHE A C 1
ATOM 590 O O . PHE A 1 76 ? -1.547 11.183 5.643 1.00 79.19 76 PHE A O 1
ATOM 597 N N . VAL A 1 77 ? -3.547 12.162 5.928 1.00 74.62 77 VAL A N 1
ATOM 598 C CA . VAL A 1 77 ? -3.036 13.321 6.665 1.00 74.62 77 VAL A CA 1
ATOM 599 C C . VAL A 1 77 ? -3.580 13.288 8.080 1.00 74.62 77 VAL A C 1
ATOM 601 O O . VAL A 1 77 ? -4.786 13.335 8.324 1.00 74.62 77 VAL A O 1
ATOM 604 N N . GLU A 1 78 ? -2.660 13.238 9.031 1.00 64.50 78 GLU A N 1
ATOM 605 C CA . GLU A 1 78 ? -2.967 13.309 10.449 1.00 64.50 78 GLU A CA 1
ATOM 606 C C . GLU A 1 78 ? -3.060 14.785 10.859 1.00 64.50 78 GLU A C 1
ATOM 608 O O . GLU A 1 78 ? -2.056 15.495 10.891 1.00 64.50 78 GLU A O 1
ATOM 613 N N . LYS A 1 79 ? -4.274 15.280 11.134 1.00 57.25 79 LYS A N 1
ATOM 614 C CA . LYS A 1 79 ? -4.475 16.604 11.738 1.00 57.25 79 LYS A CA 1
ATOM 615 C C . LYS A 1 79 ? -4.834 16.412 13.202 1.00 57.25 79 LYS A C 1
ATOM 617 O O . LYS A 1 79 ? -5.864 15.813 13.477 1.00 57.25 79 LYS A O 1
ATOM 622 N N . SER A 1 80 ? -3.991 16.914 14.109 1.00 53.31 80 SER A N 1
ATOM 623 C CA . SER A 1 80 ? -4.203 17.042 15.563 1.00 53.31 80 SER A CA 1
ATOM 624 C C . SER A 1 80 ? -5.376 16.218 16.125 1.00 53.31 80 SER A C 1
ATOM 626 O O . SER A 1 80 ? -6.438 16.760 16.420 1.00 53.31 80 SER A O 1
ATOM 628 N N . GLY A 1 81 ? -5.184 14.898 16.234 1.00 55.88 81 GLY A N 1
ATOM 629 C CA . GLY A 1 81 ? -6.114 13.965 16.883 1.00 55.88 81 GLY A CA 1
ATOM 630 C C . GLY A 1 81 ? -7.181 13.303 15.999 1.00 55.88 81 GLY A C 1
ATOM 631 O O . GLY A 1 81 ? -7.841 12.383 16.473 1.00 55.88 81 GLY A O 1
ATOM 632 N N . ILE A 1 82 ? -7.351 13.707 14.733 1.00 55.78 82 ILE A N 1
ATOM 633 C CA . ILE A 1 82 ? -8.303 13.086 13.798 1.00 55.78 82 ILE A CA 1
ATOM 634 C C . ILE A 1 82 ? -7.600 12.813 12.460 1.00 55.78 82 ILE A C 1
ATOM 636 O O . ILE A 1 82 ? -7.252 13.723 11.704 1.00 55.78 82 ILE A O 1
ATOM 640 N N . GLY A 1 83 ? -7.393 11.532 12.153 1.00 56.16 83 GLY A N 1
ATOM 641 C CA . GLY A 1 83 ? -6.883 11.092 10.856 1.00 56.16 83 GLY A CA 1
ATOM 642 C C . GLY A 1 83 ? -7.869 11.403 9.732 1.00 56.16 83 GLY A C 1
ATOM 643 O O . GLY A 1 83 ? -9.031 11.012 9.814 1.00 56.16 83 GLY A O 1
ATOM 644 N N . THR A 1 84 ? -7.429 12.105 8.685 1.00 66.88 84 THR A N 1
ATOM 645 C CA . THR A 1 84 ? -8.256 12.414 7.508 1.00 66.88 84 THR A CA 1
ATOM 646 C C . THR A 1 84 ? -7.616 11.843 6.251 1.00 66.88 84 THR A C 1
ATOM 648 O O . THR A 1 84 ? -6.445 12.085 5.962 1.00 66.88 84 THR A O 1
ATOM 651 N N . ILE A 1 85 ? -8.406 11.112 5.470 1.00 62.84 85 ILE A N 1
ATOM 652 C CA . ILE A 1 85 ? -7.998 10.602 4.163 1.00 62.84 85 ILE A CA 1
ATOM 653 C C . ILE A 1 85 ? -8.309 11.662 3.109 1.00 62.84 85 ILE A C 1
ATOM 655 O O . ILE A 1 85 ?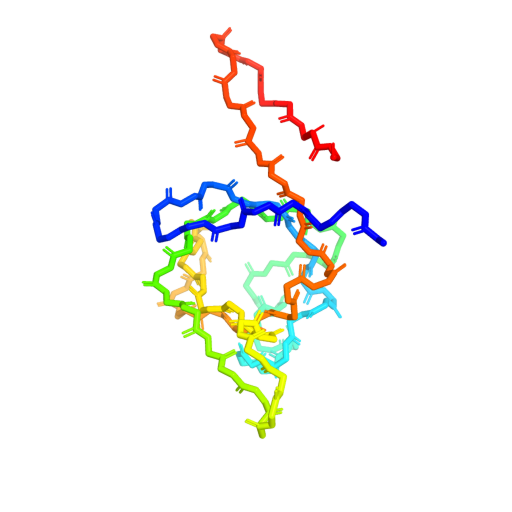 -9.450 12.116 3.000 1.00 62.84 85 ILE A O 1
ATOM 659 N N . ILE A 1 86 ? -7.309 12.034 2.319 1.00 63.69 86 ILE A N 1
ATOM 660 C CA . ILE A 1 86 ? -7.450 12.980 1.211 1.00 63.69 86 ILE A CA 1
ATOM 661 C C . ILE A 1 86 ? -7.222 12.279 -0.132 1.00 63.69 86 ILE A C 1
ATOM 663 O O . ILE A 1 86 ? -6.462 11.315 -0.232 1.00 63.69 86 ILE A O 1
ATOM 667 N N . ARG A 1 87 ? -7.969 12.743 -1.139 1.00 53.97 87 ARG A N 1
ATOM 668 C CA . ARG A 1 87 ? -7.939 12.263 -2.524 1.00 53.97 87 ARG A CA 1
ATOM 669 C C . ARG A 1 87 ? -7.096 13.172 -3.398 1.00 53.97 87 ARG A C 1
ATOM 671 O O . ARG A 1 87 ? -7.181 14.402 -3.185 1.00 53.97 87 ARG A O 1
#

Solvent-accessible surface area (backbone atoms only — not comparable to full-atom values): 5149 Å² total; per-residue (Å²): 131,92,71,81,86,80,55,77,68,38,42,31,34,38,50,48,83,59,37,72,33,62,60,41,72,70,54,42,79,73,46,71,70,87,46,74,46,60,28,33,30,70,43,72,36,61,56,90,91,41,74,56,43,30,31,35,27,47,35,83,92,46,97,60,65,35,34,31,49,44,91,68,54,33,46,44,46,78,48,96,95,48,82,42,80,47,130

Secondary structure (DSSP, 8-state):
-------TT-EEEEEGGG--BS-HHHHHTTS-TTPEEEEEEEEEEEETTEEEEEEEEEETT-SS-EEEEGGG-EEEEEETTEEEEE-

Sequence (87 aa):
MRGTHLEQGSKVAFRLSQVYCPDPRRVLEETTPEVEVVGEVMYLSDRGEEPEHFAVIQAAGILRPVVVPVSVLKTFVEKSGIGTIIR

Foldseek 3Di:
DPQDDDDFFFKKKAFLVQWPPDPSVVVCVQHPRRDIWIWTFHDFDADVPRGRQWTFTDTPSGPHTTIGGSVGIWGWDDDDPDIDTDD

pLDDT: mean 78.43, std 14.39, range [38.06, 95.12]

Radius of gyration: 12.7 Å; Cα contacts (8 Å, |Δi|>4): 166; chains: 1; bounding box: 23×32×36 Å